Protein AF-A0A935SSW0-F1 (afdb_monomer_lite)

Secondary structure (DSSP, 8-state):
-B--TT--S-HHHHHHTT---BSS-EEETTEEE-S-GGG----TT-EEEE-SS-EEEEEE-GGG-EEEEEEEEE-SSEEEPPPSSTT---EE----TT-EEEEEEPPBGGGTBPPEEEE-

Structure (mmCIF, N/CA/C/O backbone):
data_AF-A0A935SSW0-F1
#
_entry.id   AF-A0A935SSW0-F1
#
loop_
_atom_site.group_PDB
_atom_site.id
_atom_site.type_symbol
_atom_site.label_atom_id
_atom_site.label_alt_id
_atom_site.label_comp_id
_atom_site.label_asym_id
_atom_site.label_entity_id
_atom_site.label_seq_id
_atom_site.pdbx_PDB_ins_code
_atom_site.Cartn_x
_atom_site.Cartn_y
_atom_site.Cartn_z
_atom_site.occupancy
_atom_site.B_iso_or_equiv
_atom_site.auth_seq_id
_atom_site.auth_comp_id
_atom_site.auth_asym_id
_atom_site.auth_atom_id
_atom_site.pdbx_PDB_model_num
ATOM 1 N N . MET A 1 1 ? 6.885 -5.688 -10.946 1.00 93.50 1 MET A N 1
ATOM 2 C CA . MET A 1 1 ? 7.101 -4.802 -9.780 1.00 93.50 1 MET A CA 1
ATOM 3 C C . MET A 1 1 ? 7.154 -3.370 -10.282 1.00 93.50 1 MET A C 1
ATOM 5 O O . MET A 1 1 ? 7.955 -3.108 -11.172 1.00 93.50 1 MET A O 1
ATOM 9 N N . VAL A 1 2 ? 6.307 -2.475 -9.768 1.00 95.88 2 VAL A N 1
ATOM 10 C CA . VAL A 1 2 ? 6.419 -1.037 -10.067 1.00 95.88 2 VAL A CA 1
ATOM 11 C C . VAL A 1 2 ? 7.553 -0.462 -9.224 1.00 95.88 2 VAL A C 1
ATOM 13 O O . VAL A 1 2 ? 7.595 -0.703 -8.018 1.00 95.88 2 VAL A O 1
ATOM 16 N N . LYS A 1 3 ? 8.505 0.204 -9.873 1.00 94.88 3 LYS A N 1
ATOM 17 C CA . LYS A 1 3 ? 9.755 0.659 -9.270 1.00 94.88 3 LYS A CA 1
ATOM 18 C C . LYS A 1 3 ? 9.498 1.819 -8.308 1.00 94.88 3 LYS A C 1
ATOM 20 O O . LYS A 1 3 ? 8.897 2.815 -8.685 1.00 94.88 3 LYS A O 1
ATOM 25 N N . GLY A 1 4 ? 9.987 1.694 -7.082 1.00 93.56 4 GLY A N 1
ATOM 26 C CA . GLY A 1 4 ? 10.021 2.763 -6.093 1.00 93.56 4 GLY A CA 1
ATOM 27 C C . GLY A 1 4 ? 11.386 3.431 -5.963 1.00 93.56 4 GLY A C 1
ATOM 28 O O . GLY A 1 4 ? 12.390 3.009 -6.539 1.00 93.56 4 GLY A O 1
ATOM 29 N N . ASN A 1 5 ? 11.444 4.465 -5.128 1.00 91.75 5 ASN A N 1
ATOM 30 C CA . ASN A 1 5 ? 12.666 5.221 -4.837 1.00 91.75 5 ASN A CA 1
ATOM 31 C C . ASN A 1 5 ? 13.761 4.379 -4.141 1.00 91.75 5 ASN A C 1
ATOM 33 O O . ASN A 1 5 ? 14.944 4.696 -4.248 1.00 91.75 5 ASN A O 1
ATOM 37 N N . HIS A 1 6 ? 13.384 3.300 -3.449 1.00 90.81 6 HIS A N 1
ATOM 38 C CA . HIS A 1 6 ? 14.315 2.371 -2.797 1.00 90.81 6 HIS A CA 1
ATOM 39 C C . HIS A 1 6 ? 14.801 1.228 -3.710 1.00 90.81 6 HIS A C 1
ATOM 41 O O . HIS A 1 6 ? 15.728 0.502 -3.342 1.00 90.81 6 HIS A O 1
ATOM 47 N N . ASP A 1 7 ? 14.243 1.089 -4.915 1.00 92.50 7 ASP A N 1
ATOM 48 C CA . ASP A 1 7 ? 14.607 0.055 -5.889 1.00 92.50 7 ASP A CA 1
ATOM 49 C C . ASP A 1 7 ? 15.837 0.468 -6.716 1.00 92.50 7 ASP A C 1
ATOM 51 O O . ASP A 1 7 ? 15.772 0.755 -7.915 1.00 92.50 7 ASP A O 1
ATOM 55 N N . ILE A 1 8 ? 16.984 0.531 -6.037 1.00 94.25 8 ILE A N 1
ATOM 56 C CA . ILE A 1 8 ? 18.248 1.073 -6.565 1.00 94.25 8 ILE A CA 1
ATOM 57 C C . ILE A 1 8 ? 19.153 0.030 -7.239 1.00 94.25 8 ILE A C 1
ATOM 59 O O . ILE A 1 8 ? 20.241 0.366 -7.709 1.00 94.25 8 ILE A O 1
ATOM 63 N N . LEU A 1 9 ? 18.749 -1.245 -7.258 1.00 95.75 9 LEU A N 1
ATOM 64 C CA . LEU A 1 9 ? 19.573 -2.315 -7.820 1.00 95.75 9 LEU A CA 1
ATOM 65 C C . LEU A 1 9 ? 19.657 -2.214 -9.349 1.00 95.75 9 LEU A C 1
ATOM 67 O O . LEU A 1 9 ? 18.810 -1.625 -10.023 1.00 95.75 9 LEU A O 1
ATOM 71 N N . SER A 1 10 ? 20.704 -2.809 -9.922 1.00 94.94 10 SER A N 1
ATOM 72 C CA . SER A 1 10 ? 20.876 -2.822 -11.373 1.00 94.94 10 SER A CA 1
ATOM 73 C C . SER A 1 10 ? 19.841 -3.726 -12.049 1.00 94.94 10 SER A C 1
ATOM 75 O O . SER A 1 10 ? 19.424 -4.747 -11.500 1.00 94.94 10 SER A O 1
ATOM 77 N N . LYS A 1 11 ? 19.480 -3.405 -13.299 1.00 93.38 11 LYS A N 1
ATOM 78 C CA . LYS A 1 11 ? 18.562 -4.224 -14.112 1.00 93.38 11 LYS A CA 1
ATOM 79 C C . LYS A 1 11 ? 18.986 -5.698 -14.170 1.00 93.38 11 LYS A C 1
ATOM 81 O O . LYS A 1 11 ? 18.139 -6.580 -14.083 1.00 93.38 11 LYS A O 1
ATOM 86 N N . ALA A 1 12 ? 20.292 -5.960 -14.256 1.00 96.81 12 ALA A N 1
ATOM 87 C CA . ALA A 1 12 ? 20.843 -7.314 -14.297 1.00 96.81 12 ALA A CA 1
ATOM 88 C C . ALA A 1 12 ? 20.499 -8.137 -13.045 1.00 96.81 12 ALA A C 1
ATOM 90 O O . ALA A 1 12 ? 20.237 -9.335 -13.156 1.00 96.81 12 ALA A O 1
ATOM 91 N N . TRP A 1 13 ? 20.464 -7.502 -11.868 1.00 97.88 13 TRP A N 1
ATOM 92 C CA . TRP A 1 13 ? 20.066 -8.169 -10.631 1.00 97.88 13 TRP A CA 1
ATOM 93 C C . TRP A 1 13 ? 18.604 -8.627 -10.704 1.00 97.88 13 TRP A C 1
ATOM 95 O O . TRP A 1 13 ? 18.321 -9.803 -10.478 1.00 97.88 13 TRP A O 1
ATOM 105 N N . TYR A 1 14 ? 17.694 -7.734 -11.110 1.00 97.12 14 TYR A N 1
ATOM 106 C CA . TYR A 1 14 ? 16.267 -8.051 -11.240 1.00 97.12 14 TYR A CA 1
ATOM 107 C C . TYR A 1 14 ? 16.001 -9.129 -12.298 1.00 97.12 14 TYR A C 1
ATOM 109 O O . TYR A 1 14 ? 15.245 -10.063 -12.040 1.00 97.12 14 TYR A O 1
ATOM 117 N N . THR A 1 15 ? 16.678 -9.068 -13.450 1.00 96.31 15 THR A N 1
ATOM 118 C CA . THR A 1 15 ? 16.586 -10.110 -14.485 1.00 96.31 15 THR A CA 1
ATOM 119 C C . THR A 1 15 ? 17.025 -11.473 -13.953 1.00 96.31 15 THR A C 1
ATOM 121 O O . THR A 1 15 ? 16.328 -12.461 -14.170 1.00 96.31 15 THR A O 1
ATOM 124 N N . LYS A 1 16 ? 18.136 -11.542 -13.206 1.00 98.00 16 LYS A N 1
ATOM 125 C CA . LYS A 1 16 ? 18.603 -12.796 -12.591 1.00 98.00 16 LYS A CA 1
ATOM 126 C C . LYS A 1 16 ? 17.609 -13.350 -11.563 1.00 98.00 16 LYS A C 1
ATOM 128 O O . LYS A 1 16 ? 17.513 -14.564 -11.415 1.00 98.00 16 LYS A O 1
ATOM 133 N N . ALA A 1 17 ? 16.878 -12.476 -10.875 1.00 97.56 17 ALA A N 1
ATOM 134 C CA . ALA A 1 17 ? 15.824 -12.842 -9.931 1.00 97.56 17 ALA A CA 1
ATOM 135 C C . ALA A 1 17 ? 14.474 -13.174 -10.602 1.00 97.56 17 ALA A C 1
ATOM 137 O O . ALA A 1 17 ? 13.519 -13.490 -9.899 1.00 97.56 17 ALA A O 1
ATOM 138 N N . ASN A 1 18 ? 14.385 -13.106 -11.937 1.00 97.62 18 ASN A N 1
ATOM 139 C CA . ASN A 1 18 ? 13.144 -13.254 -12.699 1.00 97.62 18 ASN A CA 1
ATOM 140 C C . ASN A 1 18 ? 12.049 -12.252 -12.271 1.00 97.62 18 ASN A C 1
ATOM 142 O O . ASN A 1 18 ? 10.872 -12.595 -12.168 1.00 97.62 18 ASN A O 1
ATOM 146 N N . ILE A 1 19 ? 12.451 -11.008 -11.991 1.00 97.00 19 ILE A N 1
ATOM 147 C CA . ILE A 1 19 ? 11.554 -9.911 -11.619 1.00 97.00 19 ILE A CA 1
ATOM 148 C C . ILE A 1 19 ? 11.446 -8.943 -12.795 1.00 97.00 19 ILE A C 1
ATOM 150 O O . ILE A 1 19 ? 12.424 -8.303 -13.187 1.00 97.00 19 ILE A O 1
ATOM 154 N N . GLU A 1 20 ? 10.237 -8.794 -13.326 1.00 95.94 20 GLU A N 1
ATOM 155 C CA . GLU A 1 20 ? 9.915 -7.717 -14.256 1.00 95.94 20 GLU A CA 1
ATOM 156 C C . GLU A 1 20 ? 9.797 -6.387 -13.500 1.00 95.94 20 GLU A C 1
ATOM 158 O O . GLU A 1 20 ? 9.056 -6.275 -12.515 1.00 95.94 20 GLU A O 1
ATOM 163 N N . VAL A 1 21 ? 10.525 -5.372 -13.965 1.00 96.19 21 VAL A N 1
ATOM 164 C CA . VAL A 1 21 ? 10.527 -4.025 -13.382 1.00 96.19 21 VAL A CA 1
ATOM 165 C C . VAL A 1 21 ? 9.819 -3.066 -14.329 1.00 96.19 21 VAL A C 1
ATOM 167 O O . VAL A 1 21 ? 10.219 -2.915 -15.482 1.00 96.19 21 VAL A O 1
ATOM 170 N N . ILE A 1 22 ? 8.799 -2.392 -13.808 1.00 95.62 22 ILE A N 1
ATOM 171 C CA . ILE A 1 22 ? 8.009 -1.369 -14.488 1.00 95.62 22 ILE A CA 1
ATOM 172 C C . ILE A 1 22 ? 8.418 -0.029 -13.881 1.00 95.62 22 ILE A C 1
ATOM 174 O O . ILE A 1 22 ? 8.303 0.140 -12.672 1.00 95.62 22 ILE A O 1
ATOM 178 N N . ASN A 1 23 ? 8.956 0.895 -14.681 1.00 91.56 23 ASN A N 1
ATOM 179 C CA . ASN A 1 23 ? 9.589 2.101 -14.130 1.00 91.56 23 ASN A CA 1
ATOM 180 C C . ASN A 1 23 ? 8.596 3.163 -13.646 1.00 91.56 23 ASN A C 1
ATOM 182 O O . ASN A 1 23 ? 8.895 3.816 -12.656 1.00 91.56 23 ASN A O 1
ATOM 186 N N . ASP A 1 24 ? 7.455 3.312 -14.320 1.00 90.75 24 ASP A N 1
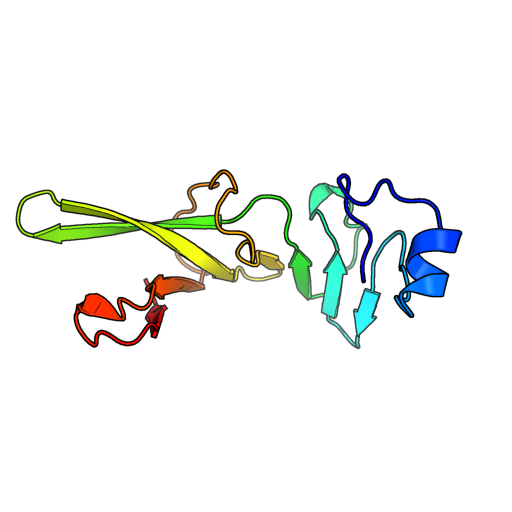ATOM 187 C CA . ASP A 1 24 ? 6.526 4.414 -14.053 1.00 90.75 24 ASP A CA 1
ATOM 188 C C . ASP A 1 24 ? 5.290 3.909 -13.298 1.00 90.75 24 ASP A C 1
ATOM 190 O O . ASP A 1 24 ? 5.129 4.131 -12.104 1.00 90.75 24 ASP A O 1
ATOM 194 N N . HIS A 1 25 ? 4.411 3.197 -14.002 1.00 95.12 25 HIS A N 1
ATOM 195 C CA . HIS A 1 25 ? 3.162 2.680 -13.463 1.00 95.12 25 HIS A CA 1
ATOM 196 C C . HIS A 1 25 ? 2.726 1.438 -14.235 1.00 95.12 25 HIS A C 1
ATOM 198 O O . HIS A 1 25 ? 3.131 1.223 -15.380 1.00 95.12 25 HIS A O 1
ATOM 204 N N . LEU A 1 26 ? 1.885 0.628 -13.602 1.00 96.12 26 LEU A N 1
ATOM 205 C CA . LEU A 1 26 ? 1.209 -0.498 -14.234 1.00 96.12 26 LEU A CA 1
ATOM 206 C C . LEU A 1 26 ? -0.282 -0.176 -14.346 1.00 96.12 26 LEU A C 1
ATOM 208 O O . LEU A 1 26 ? -0.911 0.142 -13.341 1.00 96.12 26 LEU A O 1
ATOM 212 N N . MET A 1 27 ? -0.831 -0.293 -15.553 1.00 95.62 27 MET A N 1
ATOM 213 C CA . MET A 1 27 ? -2.272 -0.224 -15.793 1.00 95.62 27 MET A CA 1
ATOM 214 C C . MET A 1 27 ? -2.860 -1.627 -15.885 1.00 95.62 27 MET A C 1
ATOM 216 O O . MET A 1 27 ? -2.347 -2.465 -16.630 1.00 95.62 27 MET A O 1
ATOM 220 N N . ILE A 1 28 ? -3.951 -1.863 -15.161 1.00 95.56 28 ILE A N 1
ATOM 221 C CA . ILE A 1 28 ? -4.807 -3.042 -15.321 1.00 95.56 28 ILE A CA 1
ATOM 222 C C . ILE A 1 28 ? -6.243 -2.532 -15.375 1.00 95.56 28 ILE A C 1
ATOM 224 O O . ILE A 1 28 ? -6.790 -2.159 -14.342 1.00 95.56 28 ILE A O 1
ATOM 228 N N . GLU A 1 29 ? -6.823 -2.491 -16.575 1.00 94.94 29 GLU A N 1
ATOM 229 C CA . GLU A 1 29 ? -8.122 -1.842 -16.816 1.00 94.94 29 GLU A CA 1
ATOM 230 C C . GLU A 1 29 ? -8.119 -0.402 -16.258 1.00 94.94 29 GLU A C 1
ATOM 232 O O . GLU A 1 29 ? -7.208 0.369 -16.574 1.00 94.94 29 GLU A O 1
ATOM 237 N N . GLU A 1 30 ? -9.085 -0.027 -15.420 1.00 95.06 30 GLU A N 1
ATOM 238 C CA . GLU A 1 30 ? -9.172 1.289 -14.778 1.00 95.06 30 GLU A CA 1
ATOM 239 C C . GLU A 1 30 ? -8.285 1.430 -13.525 1.00 95.06 30 GLU A C 1
ATOM 241 O O . GLU A 1 30 ? -8.340 2.454 -12.840 1.00 95.06 30 GLU A O 1
ATOM 246 N N . PHE A 1 31 ? -7.451 0.438 -13.194 1.00 96.81 31 PHE A N 1
ATOM 247 C CA . PHE A 1 31 ? -6.553 0.497 -12.040 1.00 96.81 31 PHE A CA 1
ATOM 248 C C . PHE A 1 31 ? -5.147 0.965 -12.415 1.00 96.81 31 PHE A C 1
ATOM 250 O O . PHE A 1 31 ? -4.468 0.354 -13.243 1.00 96.81 31 PHE A O 1
ATOM 257 N N . TYR A 1 32 ? -4.695 2.022 -11.735 1.00 97.19 32 TYR A N 1
ATOM 258 C CA . TYR A 1 32 ? -3.368 2.618 -11.890 1.00 97.19 32 TYR A CA 1
ATOM 259 C C . TYR A 1 32 ? -2.496 2.265 -10.683 1.00 97.19 32 TYR A C 1
ATOM 261 O O . TYR A 1 32 ? -2.735 2.748 -9.579 1.00 97.19 32 TYR A O 1
ATOM 269 N N . PHE A 1 33 ? -1.469 1.440 -10.867 1.00 97.12 33 PHE A N 1
ATOM 270 C CA . PHE A 1 33 ? -0.542 1.057 -9.799 1.00 97.12 33 PHE A CA 1
ATOM 271 C C . PHE A 1 33 ? 0.753 1.867 -9.895 1.00 97.12 33 PHE A C 1
ATOM 273 O O . PHE A 1 33 ? 1.469 1.773 -10.893 1.00 97.12 33 PHE A O 1
ATOM 280 N N . THR A 1 34 ? 1.082 2.605 -8.836 1.00 96.19 34 THR A N 1
ATOM 281 C CA . THR A 1 34 ? 2.313 3.403 -8.704 1.00 96.19 34 THR A CA 1
ATOM 282 C C . THR A 1 34 ? 2.976 3.186 -7.348 1.00 96.19 34 THR A C 1
ATOM 284 O O . THR A 1 34 ? 2.343 2.715 -6.405 1.00 96.19 34 THR A O 1
ATOM 287 N N . HIS A 1 35 ? 4.265 3.504 -7.230 1.00 95.69 35 HIS A N 1
ATOM 288 C CA . HIS A 1 35 ? 4.930 3.487 -5.931 1.00 95.69 35 HIS A CA 1
ATOM 289 C C . HIS A 1 35 ? 4.455 4.650 -5.053 1.00 95.69 35 HIS A C 1
ATOM 291 O O . HIS A 1 35 ? 3.961 4.415 -3.949 1.00 95.69 35 HIS A O 1
ATOM 297 N N . ASP A 1 36 ? 4.570 5.877 -5.561 1.00 93.88 36 ASP A N 1
ATOM 298 C CA . ASP A 1 36 ? 4.113 7.101 -4.912 1.00 93.88 36 ASP A CA 1
ATOM 299 C C . ASP A 1 36 ? 3.002 7.746 -5.752 1.00 93.88 36 ASP A C 1
ATOM 301 O O . ASP A 1 36 ? 3.025 7.749 -6.985 1.00 93.88 36 ASP A O 1
ATOM 305 N N . MET A 1 37 ? 1.996 8.278 -5.067 1.00 90.81 37 MET A N 1
ATOM 306 C CA . MET A 1 37 ? 0.904 9.019 -5.684 1.00 90.81 37 MET A CA 1
ATOM 307 C C . MET A 1 37 ? 1.376 10.365 -6.248 1.00 90.81 37 MET A C 1
ATOM 309 O O . MET A 1 37 ? 0.750 10.877 -7.173 1.00 90.81 37 MET A O 1
ATOM 313 N N . SER A 1 38 ? 2.483 10.918 -5.735 1.00 89.62 38 SER A N 1
ATOM 314 C CA . SER A 1 38 ? 3.092 12.141 -6.273 1.00 89.62 38 SER A CA 1
ATOM 315 C C . SER A 1 38 ? 3.621 11.979 -7.709 1.00 89.62 38 SER A C 1
ATOM 317 O O . SER A 1 38 ? 3.660 12.956 -8.454 1.00 89.62 38 SER A O 1
ATOM 319 N N . ASP A 1 39 ? 3.921 10.744 -8.125 1.00 87.12 39 ASP A N 1
ATOM 320 C CA . ASP A 1 39 ? 4.359 10.396 -9.483 1.00 87.12 39 ASP A CA 1
ATOM 321 C C . ASP A 1 39 ? 3.183 10.178 -10.457 1.00 87.12 39 ASP A C 1
ATOM 323 O O . ASP A 1 39 ? 3.378 9.921 -11.651 1.00 87.12 39 ASP A O 1
ATOM 327 N N . CYS A 1 40 ? 1.941 10.242 -9.964 1.00 86.06 40 CYS A N 1
ATOM 328 C CA . CYS A 1 40 ? 0.762 9.996 -10.779 1.00 86.06 40 CYS A CA 1
ATOM 329 C C . CYS A 1 40 ? 0.543 11.137 -11.779 1.00 86.06 40 CYS A C 1
ATOM 331 O O . CYS A 1 40 ? 0.462 12.311 -11.417 1.00 86.06 40 CYS A O 1
ATOM 333 N N . LYS A 1 41 ? 0.405 10.783 -13.059 1.00 79.69 41 LYS A N 1
ATOM 334 C CA . LYS A 1 41 ? -0.021 11.724 -14.101 1.00 79.69 41 LYS A CA 1
ATOM 335 C C . LYS A 1 41 ? -1.541 11.895 -14.045 1.00 79.69 41 LYS A C 1
ATOM 337 O O . LYS A 1 41 ? -2.245 11.043 -13.496 1.00 79.69 41 LYS A O 1
ATOM 342 N N . ASP A 1 42 ? -2.037 12.988 -14.619 1.00 77.88 42 ASP A N 1
ATOM 343 C CA . ASP A 1 42 ? -3.472 13.265 -14.707 1.00 77.88 42 ASP A CA 1
ATOM 344 C C . ASP A 1 42 ? -4.168 12.113 -15.457 1.00 77.88 42 ASP A C 1
ATOM 346 O O . ASP A 1 42 ? -3.918 11.886 -16.644 1.00 77.88 42 ASP A O 1
ATOM 350 N N . THR A 1 43 ? -4.960 11.317 -14.734 1.00 78.88 43 THR A N 1
ATOM 351 C CA . THR A 1 43 ? -5.536 10.042 -15.202 1.00 78.88 43 THR A CA 1
ATOM 352 C C . THR A 1 43 ? -7.039 9.991 -14.911 1.00 78.88 43 THR A C 1
ATOM 354 O O . THR A 1 43 ? -7.496 9.267 -14.021 1.00 78.88 43 THR A O 1
ATOM 357 N N . PRO A 1 44 ? -7.853 10.775 -15.648 1.00 83.81 44 PRO A N 1
ATOM 358 C CA . PRO A 1 44 ? -9.293 10.819 -15.436 1.00 83.81 44 PRO A CA 1
ATOM 359 C C . PRO A 1 44 ? -9.924 9.429 -15.562 1.00 83.81 44 PRO A C 1
ATOM 361 O O . PRO A 1 44 ? -9.688 8.716 -16.535 1.00 83.81 44 PRO A O 1
ATOM 364 N N . GLY A 1 45 ? -10.750 9.057 -14.584 1.00 88.50 45 GLY A N 1
ATOM 365 C CA . GLY A 1 45 ? -11.481 7.787 -14.584 1.00 88.50 45 GLY A CA 1
ATOM 366 C C . GLY A 1 45 ? -10.699 6.577 -14.066 1.00 88.50 45 GLY A C 1
ATOM 367 O O . GLY A 1 45 ? -11.282 5.501 -13.994 1.00 88.50 45 GLY A O 1
ATOM 368 N N . CYS A 1 46 ? -9.433 6.738 -13.671 1.00 95.19 46 CYS A N 1
ATOM 369 C CA . CYS A 1 46 ? -8.656 5.667 -13.047 1.00 95.19 46 CYS A CA 1
ATOM 370 C C . CYS A 1 46 ? -8.810 5.669 -11.518 1.00 95.19 46 CYS A C 1
ATOM 372 O O . CYS A 1 46 ? -9.011 6.718 -10.904 1.00 95.19 46 CYS A O 1
ATOM 374 N N . TYR A 1 47 ? -8.666 4.496 -10.900 1.00 96.50 47 TYR A N 1
ATOM 375 C CA . TYR A 1 47 ? -8.529 4.344 -9.453 1.00 96.50 47 TYR A CA 1
ATOM 376 C C . TYR A 1 47 ? -7.084 3.972 -9.107 1.00 96.50 47 TYR A C 1
ATOM 378 O O . TYR A 1 47 ? -6.559 2.950 -9.563 1.00 96.50 47 TYR A O 1
ATOM 386 N N . VAL A 1 48 ? -6.423 4.819 -8.319 1.00 97.06 48 VAL A N 1
ATOM 387 C CA . VAL A 1 48 ? -4.974 4.742 -8.085 1.00 97.06 48 VAL A CA 1
ATOM 388 C C . VAL A 1 48 ? -4.654 3.873 -6.873 1.00 97.06 48 VAL A C 1
ATOM 390 O O . VAL A 1 48 ? -5.173 4.102 -5.790 1.00 97.06 48 VAL A O 1
ATOM 393 N N . PHE A 1 49 ? -3.735 2.924 -7.007 1.00 97.25 49 PHE A N 1
ATOM 394 C CA . PHE A 1 49 ? -3.130 2.197 -5.893 1.00 97.25 49 PHE A CA 1
ATOM 395 C C . PHE A 1 49 ? -1.689 2.660 -5.704 1.00 97.25 49 PHE A C 1
ATOM 397 O O . PHE A 1 49 ? -0.878 2.567 -6.628 1.00 97.25 49 PHE A O 1
ATOM 404 N N . SER A 1 50 ? -1.363 3.123 -4.497 1.00 96.19 50 SER A N 1
ATOM 405 C CA . SER A 1 50 ? -0.013 3.553 -4.131 1.00 96.19 50 SER A CA 1
ATOM 406 C C . SER A 1 50 ? 0.490 2.902 -2.844 1.00 96.19 50 SER A C 1
ATOM 408 O O . SER A 1 50 ? -0.278 2.373 -2.037 1.00 96.19 50 SER A O 1
ATOM 410 N N . GLY A 1 51 ? 1.810 2.908 -2.673 1.00 92.50 51 GLY A N 1
ATOM 411 C CA . GLY A 1 51 ? 2.492 2.531 -1.441 1.00 92.50 51 GLY A CA 1
ATOM 412 C C . GLY A 1 51 ? 3.158 3.754 -0.814 1.00 92.50 51 GLY A C 1
ATOM 413 O O . GLY A 1 51 ? 2.489 4.732 -0.496 1.00 92.50 51 GLY A O 1
ATOM 414 N N . HIS A 1 52 ? 4.480 3.677 -0.639 1.00 92.62 52 HIS A N 1
ATOM 415 C CA . HIS A 1 52 ? 5.385 4.751 -0.204 1.00 92.62 52 HIS A CA 1
ATOM 416 C C . HIS A 1 52 ? 5.168 5.304 1.219 1.00 92.62 52 HIS A C 1
ATOM 418 O O . HIS A 1 52 ? 6.052 5.206 2.068 1.00 92.62 52 HIS A O 1
ATOM 424 N N . VAL A 1 53 ? 3.992 5.866 1.506 1.00 91.19 53 VAL A N 1
ATOM 425 C CA . VAL A 1 53 ? 3.703 6.614 2.743 1.00 91.19 53 VAL A CA 1
ATOM 426 C C . VAL A 1 53 ? 3.447 5.720 3.957 1.00 91.19 53 VAL A C 1
ATOM 428 O O . VAL A 1 53 ? 3.621 6.164 5.087 1.00 91.19 53 VAL A O 1
ATOM 431 N N . HIS A 1 54 ? 3.051 4.462 3.741 1.00 93.44 54 HIS A N 1
ATOM 432 C CA . HIS A 1 54 ? 2.784 3.475 4.797 1.00 93.44 54 HIS A CA 1
ATOM 433 C C . HIS A 1 54 ? 1.709 3.944 5.802 1.00 93.44 54 HIS A C 1
ATOM 435 O O . HIS A 1 54 ? 2.008 4.315 6.945 1.00 93.44 54 HIS A O 1
ATOM 441 N N . PRO A 1 55 ? 0.432 3.943 5.386 1.00 95.38 55 PRO A N 1
ATOM 442 C CA . PRO A 1 55 ? -0.657 4.512 6.161 1.00 95.38 55 PRO A CA 1
ATOM 443 C C . PRO A 1 55 ? -0.903 3.722 7.449 1.00 95.38 55 PRO A C 1
ATOM 445 O O . PRO A 1 55 ? -0.835 2.489 7.498 1.00 95.38 55 PRO A O 1
ATOM 448 N N . SER A 1 56 ? -1.244 4.450 8.505 1.00 95.50 56 SER A N 1
ATOM 449 C CA . SER A 1 56 ? -1.578 3.886 9.809 1.00 95.50 56 SER A CA 1
ATOM 450 C C . SER A 1 56 ? -2.742 4.611 10.460 1.00 95.50 56 SER A C 1
ATOM 452 O O . SER A 1 56 ? -2.909 5.816 10.294 1.00 95.50 56 SER A O 1
ATOM 454 N N . ILE A 1 57 ? -3.525 3.882 11.244 1.00 95.94 57 ILE A N 1
ATOM 455 C CA . ILE A 1 57 ? -4.694 4.407 11.942 1.00 95.94 57 ILE A CA 1
ATOM 456 C C . ILE A 1 57 ? -4.572 4.141 13.438 1.00 95.94 57 ILE A C 1
ATOM 458 O O . ILE A 1 57 ? -4.097 3.085 13.865 1.00 95.94 57 ILE A O 1
ATOM 462 N N . THR A 1 58 ? -4.997 5.115 14.240 1.00 94.25 58 THR A N 1
ATOM 463 C CA . THR A 1 58 ? -5.003 4.994 15.698 1.00 94.25 58 THR A CA 1
ATOM 464 C C . THR A 1 58 ? -6.364 4.517 16.178 1.00 94.25 58 THR A C 1
ATOM 466 O O . THR A 1 58 ? -7.355 5.236 16.060 1.00 94.25 58 THR A O 1
ATOM 469 N N . ILE A 1 59 ? -6.392 3.342 16.799 1.00 91.44 59 ILE A N 1
ATOM 470 C CA . ILE A 1 59 ? -7.565 2.796 17.479 1.00 91.44 59 ILE A CA 1
ATOM 471 C C . ILE A 1 59 ? -7.444 3.095 18.967 1.00 91.44 59 ILE A C 1
ATOM 473 O O . ILE A 1 59 ? -6.423 2.802 19.592 1.00 91.44 59 ILE A O 1
ATOM 477 N N . LYS A 1 60 ? -8.489 3.695 19.538 1.00 91.06 60 LYS A N 1
ATOM 478 C CA . LYS A 1 60 ? -8.555 4.025 20.964 1.00 91.06 60 LYS A CA 1
ATOM 479 C C . LYS A 1 60 ? -9.405 2.992 21.690 1.00 91.06 60 LYS A C 1
ATOM 481 O O . LYS A 1 60 ? -10.538 2.736 21.294 1.00 91.06 60 LYS A O 1
ATOM 486 N N . GLY A 1 61 ? -8.844 2.416 22.745 1.00 86.31 61 GLY A N 1
ATOM 487 C CA . GLY A 1 61 ? -9.511 1.465 23.623 1.00 86.31 61 GLY A CA 1
ATOM 488 C C . GLY A 1 61 ? -9.938 2.089 24.949 1.00 86.31 61 GLY A C 1
ATOM 489 O O . GLY A 1 61 ? -9.802 3.293 25.193 1.00 86.31 61 GLY A O 1
ATOM 490 N N . LEU A 1 62 ? -10.436 1.232 25.837 1.00 87.69 62 LEU A N 1
ATOM 491 C CA . LEU A 1 62 ? -10.751 1.600 27.214 1.00 87.69 62 LEU A CA 1
ATOM 492 C C . LEU A 1 62 ? -9.479 2.003 27.982 1.00 87.69 62 LEU A C 1
ATOM 494 O O . LEU A 1 62 ? -8.361 1.636 27.623 1.00 87.69 62 LEU A O 1
ATOM 498 N N . GLY A 1 63 ? -9.641 2.795 29.045 1.00 87.44 63 GLY A N 1
ATOM 499 C CA . GLY A 1 63 ? -8.525 3.152 29.931 1.00 87.44 63 GLY A CA 1
ATOM 500 C C . GLY A 1 63 ? -7.441 4.028 29.288 1.00 87.44 63 GLY A C 1
ATOM 501 O O . GLY A 1 63 ? -6.296 3.978 29.721 1.00 87.44 63 GLY A O 1
ATOM 502 N N . ARG A 1 64 ? -7.787 4.832 28.268 1.00 84.38 64 ARG A N 1
ATOM 503 C CA . ARG A 1 64 ? -6.857 5.700 27.508 1.00 84.38 64 ARG A CA 1
ATOM 504 C C . ARG A 1 64 ? -5.786 4.937 26.714 1.00 84.38 64 ARG A C 1
ATOM 506 O O . ARG A 1 64 ? -4.781 5.528 26.326 1.00 84.38 64 ARG A O 1
ATOM 513 N N . GLN A 1 65 ? -6.003 3.652 26.441 1.00 89.31 65 GLN A N 1
ATOM 514 C CA . GLN A 1 65 ? -5.128 2.887 25.558 1.00 89.31 65 GLN A CA 1
ATOM 515 C C . GLN A 1 65 ? -5.306 3.335 24.105 1.00 89.31 65 GLN A C 1
ATOM 517 O O . GLN A 1 65 ? -6.421 3.603 23.654 1.00 89.31 65 GLN A O 1
ATOM 522 N N . ALA A 1 66 ? -4.204 3.399 23.364 1.00 90.62 66 ALA A N 1
ATOM 523 C CA . ALA A 1 66 ? -4.204 3.687 21.940 1.00 90.62 66 ALA A CA 1
ATOM 524 C C . ALA A 1 66 ? -3.219 2.756 21.233 1.00 90.62 66 ALA A C 1
ATOM 526 O O . ALA A 1 66 ? -2.101 2.558 21.707 1.00 90.62 66 ALA A O 1
ATOM 527 N N . LEU A 1 67 ? -3.642 2.195 20.103 1.00 90.62 67 LEU A N 1
ATOM 528 C CA . LEU A 1 67 ? -2.814 1.370 19.231 1.00 90.62 67 LEU A CA 1
ATOM 529 C C . LEU A 1 67 ? -2.757 2.022 17.859 1.00 90.62 67 LEU A C 1
ATOM 531 O O . LEU A 1 67 ? -3.796 2.312 17.271 1.00 90.62 67 LEU A O 1
ATOM 535 N N . GLN A 1 68 ? -1.549 2.236 17.353 1.00 92.38 68 GLN A N 1
ATOM 536 C CA . GLN A 1 68 ? -1.332 2.649 15.975 1.00 92.38 68 GLN A CA 1
ATOM 537 C C . GLN A 1 68 ? -1.033 1.403 15.148 1.00 92.38 68 GLN A C 1
ATOM 539 O O . GLN A 1 68 ? -0.057 0.698 15.408 1.00 92.38 68 GLN A O 1
ATOM 544 N N . LEU A 1 69 ? -1.892 1.122 14.176 1.00 93.31 69 LEU A N 1
ATOM 545 C CA . LEU A 1 69 ? -1.805 -0.075 13.346 1.00 93.31 69 LEU A CA 1
ATOM 546 C C . LEU A 1 69 ? -1.623 0.321 11.880 1.00 93.31 69 LEU A C 1
ATOM 548 O O . LEU A 1 69 ? -2.238 1.302 11.451 1.00 93.31 69 LEU A O 1
ATOM 552 N N . PRO A 1 70 ? -0.823 -0.424 11.094 1.00 95.06 70 PRO A N 1
ATOM 553 C CA . PRO A 1 70 ? -0.869 -0.332 9.640 1.00 95.06 70 PRO A CA 1
ATOM 554 C C . PRO A 1 70 ? -2.303 -0.537 9.151 1.00 95.06 70 PRO A C 1
ATOM 556 O O . PRO A 1 70 ? -3.069 -1.294 9.754 1.00 95.06 70 PRO A O 1
ATOM 559 N N . CYS A 1 71 ? -2.677 0.123 8.065 1.00 96.31 71 CYS A N 1
ATOM 560 C CA . CYS A 1 71 ? -4.027 0.005 7.527 1.00 96.31 71 CYS A CA 1
ATOM 561 C C . CYS A 1 71 ? -4.033 0.011 6.004 1.00 96.31 71 CYS A C 1
ATOM 563 O O . CYS A 1 71 ? -3.107 0.509 5.378 1.00 96.31 71 CYS A O 1
ATOM 565 N N . PHE A 1 72 ? -5.093 -0.527 5.414 1.00 97.50 72 PHE A N 1
ATOM 566 C CA . PHE A 1 72 ? -5.492 -0.145 4.068 1.00 97.50 72 PHE A CA 1
ATOM 567 C C . PHE A 1 72 ? -6.334 1.123 4.174 1.00 97.50 72 PHE A C 1
ATOM 569 O O . PHE A 1 72 ? -7.229 1.201 5.021 1.00 97.50 72 PHE A O 1
ATOM 576 N N . TYR A 1 73 ? -6.056 2.101 3.323 1.00 97.69 73 TYR A N 1
ATOM 577 C CA . TYR A 1 73 ? -6.812 3.344 3.254 1.00 97.69 73 TYR A CA 1
ATOM 578 C C . TYR A 1 73 ? -7.413 3.474 1.861 1.00 97.69 73 TYR A C 1
ATOM 580 O O . TYR A 1 73 ? -6.664 3.536 0.894 1.00 97.69 73 TYR A O 1
ATOM 588 N N . PHE A 1 74 ? -8.738 3.523 1.762 1.00 97.56 74 PHE A N 1
ATOM 589 C CA . PHE A 1 74 ? -9.469 3.704 0.512 1.00 97.56 74 PHE A CA 1
ATOM 590 C C . PHE A 1 74 ? -10.191 5.049 0.543 1.00 97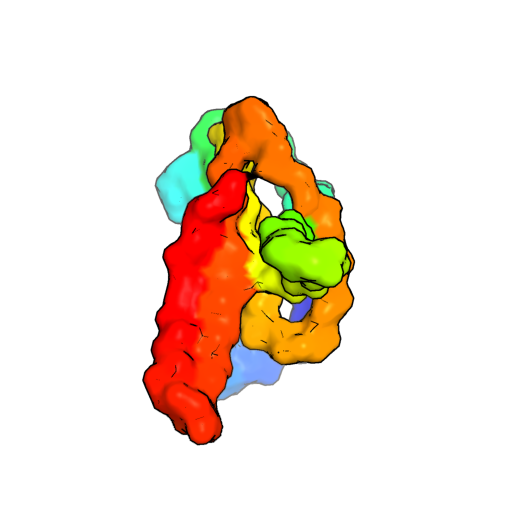.56 74 PHE A C 1
ATOM 592 O O . PHE A 1 74 ? -11.031 5.300 1.406 1.00 97.56 74 PHE A O 1
ATOM 599 N N . ALA A 1 75 ? -9.868 5.918 -0.402 1.00 95.19 75 ALA A N 1
ATOM 600 C CA . ALA A 1 75 ? -10.607 7.132 -0.706 1.00 95.19 75 ALA A CA 1
ATOM 601 C C . ALA A 1 75 ? -11.434 6.934 -1.986 1.00 95.19 75 ALA A C 1
ATOM 603 O O . ALA A 1 75 ? -11.508 5.836 -2.543 1.00 95.19 75 ALA A O 1
ATOM 604 N N . LYS A 1 76 ? -12.069 8.016 -2.449 1.00 94.50 76 LYS A N 1
ATOM 605 C CA . LYS A 1 76 ? -12.957 8.014 -3.618 1.00 94.50 76 LYS A CA 1
ATOM 606 C C . LYS A 1 76 ? -12.268 7.544 -4.908 1.00 94.50 76 LYS A C 1
ATOM 608 O O . LYS A 1 76 ? -12.898 6.850 -5.695 1.00 94.50 76 LYS A O 1
ATOM 613 N N . ASP A 1 77 ? -11.023 7.948 -5.125 1.00 93.88 77 ASP A N 1
ATOM 614 C CA . ASP A 1 77 ? -10.271 7.784 -6.378 1.00 93.88 77 ASP A CA 1
ATOM 615 C C . ASP A 1 77 ? -8.894 7.128 -6.186 1.00 93.88 77 ASP A C 1
ATOM 617 O O . ASP A 1 77 ? -8.172 6.901 -7.155 1.00 93.88 77 ASP A O 1
ATOM 621 N N . HIS A 1 78 ? -8.522 6.798 -4.949 1.00 95.31 78 HIS A N 1
ATOM 622 C CA . HIS A 1 78 ? -7.250 6.155 -4.662 1.00 95.31 78 HIS A CA 1
ATOM 623 C C . HIS A 1 78 ? -7.295 5.285 -3.410 1.00 95.31 78 HIS A C 1
ATOM 625 O O . HIS A 1 78 ? -8.063 5.533 -2.478 1.00 95.31 78 HIS A O 1
ATOM 631 N N . ALA A 1 79 ? -6.395 4.311 -3.360 1.00 97.12 79 ALA A N 1
ATOM 632 C CA . ALA A 1 79 ? -6.059 3.535 -2.189 1.00 97.12 79 ALA A CA 1
ATOM 633 C C . ALA A 1 79 ? -4.564 3.637 -1.879 1.00 97.12 79 ALA A C 1
ATOM 635 O O . ALA A 1 79 ? -3.716 3.614 -2.772 1.00 97.12 79 ALA A O 1
ATOM 636 N N . ILE A 1 80 ? -4.249 3.691 -0.587 1.00 96.50 80 ILE A N 1
ATOM 637 C CA . ILE A 1 80 ? -2.883 3.618 -0.076 1.00 96.50 80 ILE A CA 1
ATOM 638 C C . ILE A 1 80 ? -2.729 2.283 0.651 1.00 96.50 80 ILE A C 1
ATOM 640 O O . ILE A 1 80 ? -3.474 1.968 1.588 1.00 96.50 80 ILE A O 1
ATOM 644 N N . LEU A 1 81 ? -1.765 1.490 0.194 1.00 96.25 81 LEU A N 1
ATOM 645 C CA . LEU A 1 81 ? -1.482 0.159 0.704 1.00 96.25 81 LEU A CA 1
ATOM 646 C C . LEU A 1 81 ? -0.510 0.221 1.897 1.00 96.25 81 LEU A C 1
ATOM 648 O O . LEU A 1 81 ? 0.415 1.041 1.910 1.00 96.25 81 LEU A O 1
ATOM 652 N N . PRO A 1 82 ? -0.688 -0.650 2.904 1.00 94.69 82 PRO A N 1
ATOM 653 C CA . PRO A 1 82 ? 0.235 -0.770 4.030 1.00 94.69 82 PRO A CA 1
ATOM 654 C C . PRO A 1 82 ? 1.619 -1.240 3.562 1.00 94.69 82 PRO A C 1
ATOM 656 O O . PRO A 1 82 ? 1.759 -1.930 2.551 1.00 94.69 82 PRO A O 1
ATOM 659 N N . ALA A 1 83 ? 2.650 -0.950 4.355 1.00 91.00 83 ALA A N 1
ATOM 660 C CA . ALA A 1 83 ? 3.944 -1.595 4.170 1.00 91.00 83 ALA A CA 1
ATOM 661 C C . ALA A 1 83 ? 3.859 -3.104 4.445 1.00 91.00 83 ALA A C 1
ATOM 663 O O . ALA A 1 83 ? 3.259 -3.529 5.433 1.00 91.00 83 ALA A O 1
ATOM 664 N N . PHE A 1 84 ? 4.553 -3.909 3.639 1.00 86.00 84 PHE A N 1
ATOM 665 C CA . PHE A 1 84 ? 4.785 -5.326 3.951 1.00 86.00 84 PHE A CA 1
ATOM 666 C C . PHE A 1 84 ? 5.888 -5.527 5.006 1.00 86.00 84 PHE A C 1
ATOM 668 O O . PHE A 1 84 ? 5.920 -6.544 5.697 1.00 86.00 84 PHE A O 1
ATOM 675 N N . GLY A 1 85 ? 6.821 -4.577 5.117 1.00 82.62 85 GLY A N 1
ATOM 676 C CA . GLY A 1 85 ? 7.962 -4.654 6.028 1.00 82.62 85 GLY A CA 1
ATOM 677 C C . GLY A 1 85 ? 7.609 -4.273 7.468 1.00 82.62 85 GLY A C 1
ATOM 678 O O . GLY A 1 85 ? 6.823 -3.367 7.711 1.00 82.62 85 GLY A O 1
ATOM 679 N N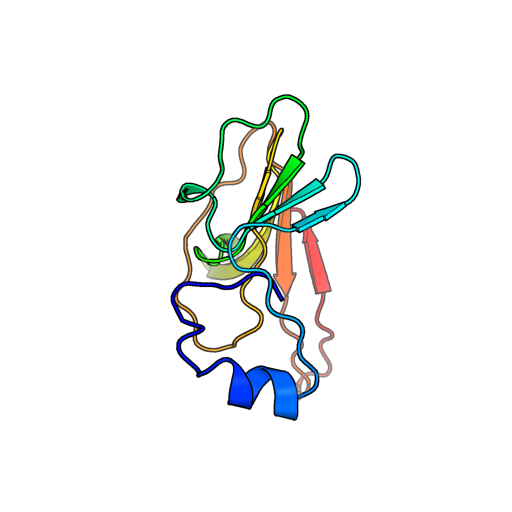 . LYS A 1 86 ? 8.253 -4.925 8.445 1.00 72.56 86 LYS A N 1
ATOM 680 C CA . LYS A 1 86 ? 8.042 -4.670 9.885 1.00 72.56 86 LYS A CA 1
ATOM 681 C C . LYS A 1 86 ? 8.652 -3.348 10.386 1.00 72.56 86 LYS A C 1
ATOM 683 O O . LYS A 1 86 ? 8.259 -2.864 11.441 1.00 72.56 86 LYS A O 1
ATOM 688 N N . PHE A 1 87 ? 9.629 -2.794 9.667 1.00 67.75 87 PHE A N 1
ATOM 689 C CA . PHE A 1 87 ? 10.485 -1.690 10.131 1.00 67.75 87 PHE A CA 1
ATOM 690 C C . PHE A 1 87 ? 10.277 -0.389 9.354 1.00 67.75 87 PHE A C 1
ATOM 692 O O . PHE A 1 87 ? 11.222 0.356 9.108 1.00 67.75 87 PHE A O 1
ATOM 699 N N . THR A 1 88 ? 9.052 -0.123 8.921 1.00 68.06 88 THR A N 1
ATOM 700 C CA . THR A 1 88 ? 8.732 1.111 8.212 1.00 68.06 88 THR A CA 1
ATOM 701 C C . THR A 1 88 ? 8.183 2.163 9.164 1.00 68.06 88 THR A C 1
ATOM 703 O O . THR A 1 88 ? 7.426 1.834 10.076 1.00 68.06 88 THR A O 1
ATOM 706 N N . GLY A 1 89 ? 8.520 3.433 8.921 1.00 72.50 89 GLY A N 1
ATOM 707 C CA . GLY A 1 89 ? 7.773 4.545 9.509 1.00 72.50 89 GLY A CA 1
ATOM 708 C C . GLY A 1 89 ? 6.300 4.491 9.097 1.00 72.50 89 GLY A C 1
ATOM 709 O O . GLY A 1 89 ? 5.945 3.821 8.126 1.00 72.50 89 GLY A O 1
ATOM 710 N N . ASN A 1 90 ? 5.450 5.179 9.852 1.00 83.06 90 ASN A N 1
ATOM 711 C CA . ASN A 1 90 ? 4.004 5.130 9.695 1.00 83.06 90 ASN A CA 1
ATOM 712 C C . ASN A 1 90 ? 3.490 6.545 9.417 1.00 83.06 90 ASN A C 1
ATOM 714 O O . ASN A 1 90 ? 3.829 7.472 10.155 1.00 83.06 90 ASN A O 1
ATOM 718 N N . PHE A 1 91 ? 2.623 6.704 8.421 1.00 91.69 91 PHE A N 1
ATOM 719 C CA . PHE A 1 91 ? 1.919 7.958 8.164 1.00 91.69 91 PHE A CA 1
ATOM 720 C C . PHE A 1 91 ? 0.510 7.903 8.778 1.00 91.69 91 PHE A C 1
ATOM 722 O O . PHE A 1 91 ? -0.313 7.098 8.332 1.00 91.69 91 PHE A O 1
ATOM 729 N N . PRO A 1 92 ? 0.201 8.680 9.834 1.00 93.12 92 PRO A N 1
ATOM 730 C CA . PRO A 1 92 ? -1.115 8.641 10.462 1.00 93.12 92 PRO A CA 1
ATOM 731 C C . PRO A 1 92 ? -2.197 9.214 9.539 1.00 93.12 92 PRO A C 1
ATOM 733 O O . PRO A 1 92 ? -2.124 10.373 9.133 1.00 93.12 92 PRO A O 1
ATOM 736 N N . VAL A 1 93 ? -3.236 8.430 9.263 1.00 94.69 93 VAL A N 1
ATOM 737 C CA . VAL A 1 93 ? -4.426 8.860 8.515 1.00 94.69 93 VAL A CA 1
ATOM 738 C C . VAL A 1 93 ? -5.622 9.047 9.450 1.00 94.69 93 VAL A C 1
ATOM 740 O O . VAL A 1 93 ? -5.617 8.609 10.602 1.00 94.69 93 VAL A O 1
ATOM 743 N N . LYS A 1 94 ? -6.667 9.721 8.962 1.00 91.00 94 LYS A N 1
ATOM 744 C CA . LYS A 1 94 ? -7.949 9.871 9.667 1.00 91.00 94 LYS A CA 1
ATOM 745 C C . LYS A 1 94 ? -9.047 9.138 8.902 1.00 91.00 94 LYS A C 1
ATOM 747 O O . LYS A 1 94 ? -9.091 9.216 7.677 1.00 91.00 94 LYS A O 1
ATOM 752 N N . SER A 1 95 ? -9.942 8.475 9.631 1.00 90.00 95 SER A N 1
ATOM 753 C CA . SER A 1 95 ? -11.215 8.011 9.075 1.00 90.00 95 SER A CA 1
ATOM 754 C C . SER A 1 95 ? -12.137 9.228 8.945 1.00 90.00 95 SER A C 1
ATOM 756 O O . SER A 1 95 ? -12.438 9.892 9.939 1.00 90.00 95 SER A O 1
ATOM 758 N N . ASN A 1 96 ? -12.490 9.587 7.712 1.00 90.31 96 ASN A N 1
ATOM 759 C CA . ASN A 1 96 ? -13.335 10.729 7.374 1.00 90.31 96 ASN A CA 1
ATOM 760 C C . ASN A 1 96 ? -14.556 10.225 6.590 1.00 90.31 96 ASN A C 1
ATOM 762 O O . ASN A 1 96 ? -14.566 9.117 6.061 1.00 90.31 96 ASN A O 1
ATOM 766 N N . LYS A 1 97 ? -15.597 11.055 6.454 1.00 89.69 97 LYS A N 1
ATOM 767 C CA . LYS A 1 97 ? -16.700 10.721 5.540 1.00 89.69 97 LYS A CA 1
ATOM 768 C C . LYS A 1 97 ? -16.156 10.534 4.120 1.00 89.69 97 LYS A C 1
ATOM 770 O O . LYS A 1 97 ? -15.476 11.419 3.609 1.00 89.69 97 LYS A O 1
ATOM 775 N N . GLY A 1 98 ? -16.502 9.411 3.492 1.00 91.75 98 GLY A N 1
ATOM 776 C CA . GLY A 1 98 ? -16.051 9.071 2.141 1.00 91.75 98 GLY A CA 1
ATOM 777 C C . GLY A 1 98 ? -14.694 8.367 2.080 1.00 91.75 98 GLY A C 1
ATOM 778 O O . GLY A 1 98 ? -14.177 8.191 0.980 1.00 91.75 98 GLY A O 1
ATOM 779 N N . THR A 1 99 ? -14.129 7.967 3.223 1.00 95.69 99 THR A N 1
ATOM 780 C CA . THR A 1 99 ? -12.967 7.078 3.270 1.00 95.69 99 THR A CA 1
ATOM 781 C C . THR A 1 99 ? -13.314 5.795 4.011 1.00 95.69 99 THR A C 1
ATOM 783 O O . THR A 1 99 ? -14.046 5.805 4.998 1.00 95.69 99 THR A O 1
ATOM 786 N N . ASP A 1 100 ? -12.773 4.687 3.524 1.00 97.38 100 ASP A N 1
ATOM 787 C CA . ASP A 1 100 ? -12.868 3.377 4.144 1.00 97.38 100 ASP A CA 1
ATOM 788 C C . ASP A 1 100 ? -11.473 2.977 4.627 1.00 97.38 100 ASP A C 1
ATOM 790 O O . ASP A 1 100 ? -10.539 2.831 3.837 1.00 97.38 100 ASP A O 1
ATOM 794 N N . VAL A 1 101 ? -11.314 2.817 5.941 1.00 97.62 101 VAL A N 1
ATOM 795 C CA . VAL A 1 101 ? -10.030 2.467 6.556 1.00 97.62 101 VAL A CA 1
ATOM 796 C C . VAL A 1 101 ? -10.133 1.092 7.195 1.00 97.62 101 VAL A C 1
ATOM 798 O O . VAL A 1 101 ? -11.028 0.841 8.000 1.00 97.62 101 VAL A O 1
ATOM 801 N N . TYR A 1 102 ? -9.201 0.205 6.858 1.00 97.44 102 TYR A N 1
ATOM 802 C CA . TYR A 1 102 ? -9.147 -1.155 7.382 1.00 97.44 102 TYR A CA 1
ATOM 803 C C . TYR A 1 102 ? -7.819 -1.387 8.106 1.00 97.44 102 TYR A C 1
ATOM 805 O O . TYR A 1 102 ? -6.773 -1.514 7.470 1.00 97.44 102 TYR A O 1
ATOM 813 N N . ALA A 1 103 ? -7.839 -1.430 9.437 1.00 95.88 103 ALA A N 1
ATOM 814 C CA . ALA A 1 103 ? -6.656 -1.667 10.258 1.00 95.88 103 ALA A CA 1
ATOM 815 C C . ALA A 1 103 ? -6.239 -3.142 10.244 1.00 95.88 103 ALA A C 1
ATOM 817 O O . ALA A 1 103 ? -7.083 -4.037 10.298 1.00 95.88 103 ALA A O 1
ATOM 818 N N . ILE A 1 104 ? -4.929 -3.385 10.233 1.00 94.69 104 ILE A N 1
ATOM 819 C CA . ILE A 1 104 ? -4.331 -4.720 10.224 1.00 94.69 104 ILE A CA 1
ATOM 820 C C . ILE A 1 104 ? -3.917 -5.084 11.643 1.00 94.69 104 ILE A C 1
ATOM 822 O O . ILE A 1 104 ? -3.041 -4.459 12.244 1.00 94.69 104 ILE A O 1
ATOM 826 N N . MET A 1 105 ? -4.547 -6.124 12.171 1.00 92.25 105 MET A N 1
ATOM 827 C CA . MET A 1 105 ? -4.255 -6.672 13.486 1.00 92.25 105 MET A CA 1
ATOM 828 C C . MET A 1 105 ? -3.164 -7.738 13.355 1.00 92.25 105 MET A C 1
ATOM 830 O O . MET A 1 105 ? -3.370 -8.726 12.641 1.00 92.25 105 MET A O 1
ATOM 834 N N . PRO A 1 106 ? -2.001 -7.569 14.012 1.00 88.31 106 PRO A N 1
ATOM 835 C CA . PRO A 1 106 ? -0.950 -8.570 13.967 1.00 88.31 106 PRO A CA 1
ATOM 836 C C . PRO A 1 106 ? -1.404 -9.856 14.657 1.00 88.31 106 PRO A C 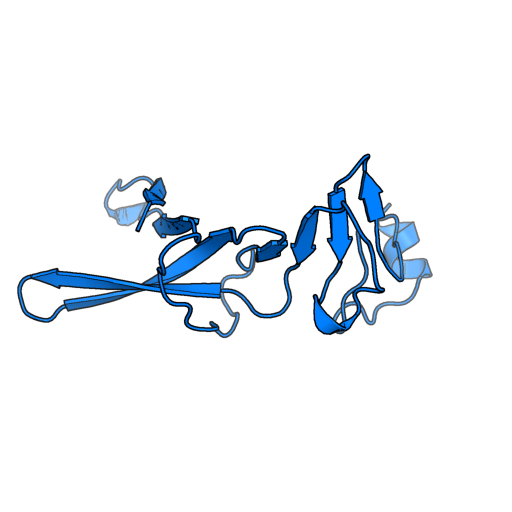1
ATOM 838 O O . PRO A 1 106 ? -2.103 -9.827 15.668 1.00 88.31 106 PRO A O 1
ATOM 841 N N . ALA A 1 107 ? -0.961 -10.992 14.123 1.00 88.62 107 ALA A N 1
ATOM 842 C CA . ALA A 1 107 ? -1.077 -12.259 14.828 1.00 88.62 107 ALA A CA 1
ATOM 843 C C . ALA A 1 107 ? -0.135 -12.275 16.037 1.00 88.62 107 ALA A C 1
ATOM 845 O O . ALA A 1 107 ? 0.975 -11.736 15.983 1.00 88.62 107 ALA A O 1
ATOM 846 N N . ASN A 1 108 ? -0.543 -12.959 17.099 1.00 85.62 108 ASN A N 1
ATOM 847 C CA . ASN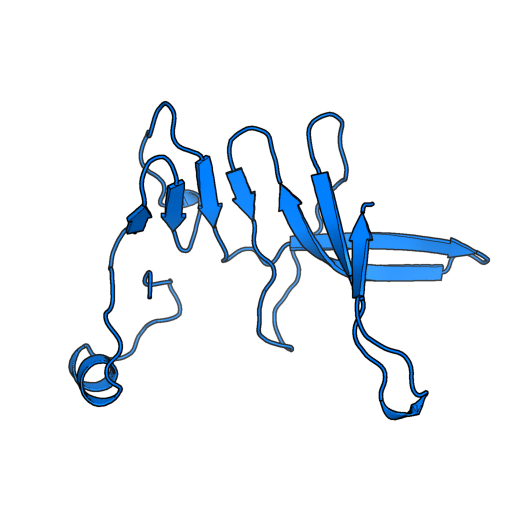 A 1 108 ? 0.280 -13.179 18.275 1.00 85.62 108 ASN A CA 1
ATOM 848 C C . ASN A 1 108 ? 0.348 -14.674 18.577 1.00 85.62 108 ASN A C 1
ATOM 850 O O . ASN A 1 108 ? -0.438 -15.225 19.350 1.00 85.62 108 ASN A O 1
ATOM 854 N N . ALA A 1 109 ? 1.307 -15.339 17.934 1.00 83.81 109 ALA A N 1
ATOM 855 C CA . ALA A 1 109 ? 1.454 -16.787 18.007 1.00 83.81 109 ALA A CA 1
ATOM 856 C C . ALA A 1 109 ? 1.677 -17.295 19.442 1.00 83.81 109 ALA A C 1
ATOM 858 O O . ALA A 1 109 ? 1.159 -18.351 19.792 1.00 83.81 109 ALA A O 1
ATOM 859 N N . SER A 1 110 ? 2.375 -16.533 20.296 1.00 86.31 110 SER A N 1
ATOM 860 C CA . SER A 1 110 ? 2.621 -16.927 21.692 1.00 86.31 110 SER A CA 1
ATOM 861 C C . SER A 1 110 ? 1.359 -16.919 22.559 1.00 86.31 110 SER A C 1
ATOM 863 O O . SER A 1 110 ? 1.336 -17.571 23.599 1.00 86.31 110 SER A O 1
ATOM 865 N N . LYS A 1 111 ? 0.305 -16.219 22.123 1.00 84.38 111 LYS A N 1
ATOM 866 C CA . LYS A 1 111 ? -1.017 -16.202 22.764 1.00 84.38 111 LYS A CA 1
ATOM 867 C C . LYS A 1 111 ? -2.093 -16.950 21.968 1.00 84.38 111 LYS A C 1
ATOM 869 O O . LYS A 1 111 ? -3.250 -16.949 22.372 1.00 84.38 111 LYS A O 1
ATOM 874 N N . GLY A 1 112 ? -1.739 -17.570 20.839 1.00 86.00 112 GLY A N 1
ATOM 875 C CA . GLY A 1 112 ? -2.699 -18.218 19.939 1.00 86.00 112 GLY A CA 1
ATOM 876 C C . GLY A 1 112 ? -3.665 -17.253 19.235 1.00 86.00 112 GLY A C 1
ATOM 877 O O . GLY A 1 112 ? -4.665 -17.696 18.671 1.00 86.00 112 GLY A O 1
ATOM 878 N N . GLU A 1 113 ? -3.393 -15.944 19.250 1.00 88.38 113 GLU A N 1
ATOM 879 C CA . GLU A 1 113 ? -4.264 -14.933 18.643 1.00 88.38 113 GLU A CA 1
ATOM 880 C C . GLU A 1 113 ? -3.984 -14.862 17.136 1.00 88.38 113 GLU A C 1
ATOM 882 O O . GLU A 1 113 ? -2.845 -14.656 16.699 1.00 88.38 113 GLU A O 1
ATOM 887 N N . LYS A 1 114 ? -5.030 -15.028 16.323 1.00 88.94 114 LYS A N 1
ATOM 888 C CA . LYS A 1 114 ? -4.929 -14.865 14.870 1.00 88.94 114 LYS A CA 1
ATOM 889 C C . LYS A 1 114 ? -4.882 -13.383 14.511 1.00 88.94 114 LYS A C 1
ATOM 891 O O . LYS A 1 114 ? -5.553 -12.566 15.134 1.00 88.94 114 LYS A O 1
ATOM 896 N N . GLY A 1 115 ? -4.110 -13.062 13.477 1.00 91.12 115 GLY A N 1
ATOM 897 C CA . GLY A 1 115 ? -4.173 -11.746 12.850 1.00 91.12 115 GLY A CA 1
ATOM 898 C C . GLY A 1 115 ? -5.507 -11.551 12.131 1.00 91.12 115 GLY A C 1
ATOM 899 O O . GLY A 1 115 ? -6.250 -12.508 11.898 1.00 91.12 115 GLY A O 1
ATOM 900 N N . GLY A 1 116 ? -5.807 -10.313 11.764 1.00 93.69 116 GLY A N 1
ATOM 901 C CA . GLY A 1 116 ? -7.067 -9.988 11.107 1.00 93.69 116 GLY A CA 1
ATOM 902 C C . GLY A 1 116 ? -7.085 -8.587 10.524 1.00 93.69 116 GLY A C 1
ATOM 903 O O . GLY A 1 116 ? -6.102 -7.850 10.597 1.00 93.69 116 GLY A O 1
ATOM 904 N N . VAL A 1 117 ? -8.226 -8.229 9.948 1.00 95.06 117 VAL A N 1
ATOM 905 C CA . VAL A 1 117 ? -8.478 -6.905 9.384 1.00 95.06 117 VAL A CA 1
ATOM 906 C C . VAL A 1 117 ? -9.800 -6.394 9.946 1.00 95.06 117 VAL A C 1
ATOM 908 O O . VAL A 1 117 ? -10.789 -7.126 9.940 1.00 95.06 117 VAL A O 1
ATOM 911 N N . ILE A 1 118 ? -9.815 -5.160 10.450 1.00 94.4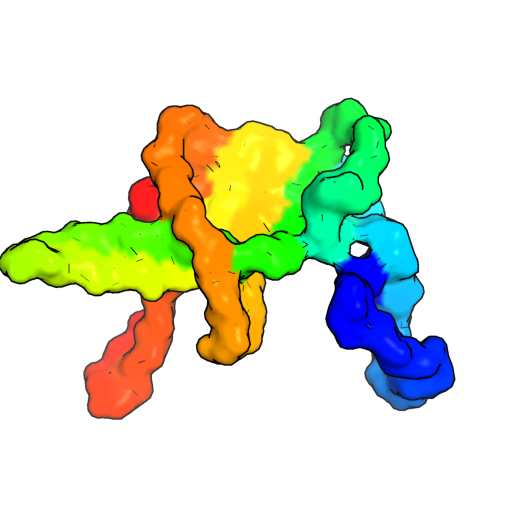4 118 ILE A N 1
ATOM 912 C CA . ILE A 1 118 ? -11.008 -4.522 11.026 1.00 94.44 118 ILE A CA 1
ATOM 913 C C . ILE A 1 118 ? -11.267 -3.176 10.356 1.00 94.44 118 ILE A C 1
ATOM 915 O O . ILE A 1 118 ? -10.335 -2.406 10.141 1.00 94.44 118 ILE A O 1
ATOM 919 N N . LYS A 1 119 ? -12.526 -2.882 10.029 1.00 94.25 119 LYS A N 1
ATOM 920 C CA . LYS A 1 119 ? -12.926 -1.563 9.519 1.00 94.25 119 LYS A CA 1
ATOM 921 C C . LYS A 1 119 ? -12.995 -0.561 10.679 1.00 94.25 119 LYS A C 1
ATOM 923 O O . LYS A 1 119 ? -13.517 -0.919 11.735 1.00 94.25 119 LYS A O 1
ATOM 928 N N . VAL A 1 120 ? -12.453 0.646 10.485 1.00 90.56 120 VAL A N 1
ATOM 929 C CA . VAL A 1 120 ? -12.355 1.719 11.498 1.00 90.56 120 VAL A CA 1
ATOM 930 C C . VAL A 1 120 ? -13.325 2.859 11.223 1.00 90.56 120 VAL A C 1
ATOM 932 O O . VAL A 1 120 ? -13.268 3.438 10.113 1.00 90.56 120 VAL A O 1
#

Sequence (120 aa):
MVKGNHDILSKAWYTKANIEVINDHLMIEEFYFTHDMSDCKDTPGCYVFSGHVHPSITIKGLGRQALQLPCFYFAKDHAILPAFGKFTGNFPVKSNKGTDVYAIMPANASKGEKGGVIKV

Radius of gyration: 16.83 Å; chains: 1; bounding box: 38×32×47 Å

pLDDT: mean 91.86, std 5.97, range [67.75, 98.0]

Foldseek 3Di:
DEDDPPNPDDPVVCVVVVHDYDDQWDDDPLETEHADPVSDDPRPSHAYEYEPQAEWEWDADPPRDIDIFGKWKDAPRYIYHHDPDPDDDYDYDDDDVRMWIKGWADADVVVPRDIDIHTD